Protein AF-A0AA40TMV9-F1 (afdb_monomer)

Nearest PDB structures (foldseek):
  8j6g-assembly1_A  TM=7.496E-01  e=6.751E+00  Arthrobacter globiformis

Secondary structure (DSSP, 8-state):
-HHHHHHHHHHHHHHHHHHHHHHHHHHHHHHHHHHHHS-EEEEEEEEEE---TTS---TTT-EEEEEEEEETTT-EEEEEEE-S----TT-GGGG--EEEEE-S-HHHHHHHHS-EEEETTTEEEEGGGTEEEE-S--

Structure (mmCIF, N/CA/C/O backbone):
data_AF-A0AA40TMV9-F1
#
_entry.id   AF-A0AA40TMV9-F1
#
loop_
_atom_site.group_PDB
_atom_site.id
_atom_site.type_symbol
_atom_site.label_atom_id
_atom_site.label_alt_id
_atom_site.label_comp_id
_atom_site.label_asym_id
_atom_site.label_entity_id
_atom_site.label_seq_id
_atom_site.pdbx_PDB_ins_code
_atom_site.Cartn_x
_atom_site.Cartn_y
_atom_site.Cartn_z
_atom_site.occupancy
_atom_site.B_iso_or_equiv
_atom_site.auth_seq_id
_atom_site.auth_comp_id
_atom_site.auth_asym_id
_atom_site.auth_atom_id
_atom_site.pdbx_PDB_model_num
ATOM 1 N N . MET A 1 1 ? 39.190 -21.555 -48.752 1.00 52.06 1 MET A N 1
ATOM 2 C CA . MET A 1 1 ? 38.591 -20.195 -48.837 1.00 52.06 1 MET A CA 1
ATOM 3 C C . MET A 1 1 ? 37.271 -20.051 -48.060 1.00 52.06 1 MET A C 1
ATOM 5 O O . MET A 1 1 ? 36.854 -18.930 -47.796 1.00 52.06 1 MET A O 1
ATOM 9 N N . THR A 1 2 ? 36.620 -21.155 -47.678 1.00 60.81 2 THR A N 1
ATOM 10 C CA . THR A 1 2 ? 35.316 -21.200 -46.989 1.00 60.81 2 THR A CA 1
ATOM 11 C C . THR A 1 2 ? 35.407 -21.031 -45.465 1.00 60.81 2 THR A C 1
ATOM 13 O O . THR A 1 2 ? 34.600 -20.299 -44.899 1.00 60.81 2 THR A O 1
ATOM 16 N N . GLU A 1 3 ? 36.423 -21.597 -44.802 1.00 62.44 3 GLU A N 1
ATOM 17 C CA . GLU A 1 3 ? 36.607 -21.481 -43.339 1.00 62.44 3 GLU A CA 1
ATOM 18 C C . GLU A 1 3 ? 36.831 -20.043 -42.863 1.00 62.44 3 GLU A C 1
ATOM 20 O O . GLU A 1 3 ? 36.226 -19.603 -41.887 1.00 62.44 3 GLU A O 1
ATOM 25 N N . HIS A 1 4 ? 37.648 -19.271 -43.585 1.00 64.38 4 HIS A N 1
ATOM 26 C CA . HIS A 1 4 ? 37.975 -17.911 -43.163 1.00 64.38 4 HIS A CA 1
ATOM 27 C C . HIS A 1 4 ? 36.746 -16.987 -43.204 1.00 64.38 4 HIS A C 1
ATOM 29 O O . HIS A 1 4 ? 36.505 -16.231 -42.262 1.00 64.38 4 HIS A O 1
ATOM 35 N N . ARG A 1 5 ? 35.903 -17.129 -44.239 1.00 66.69 5 ARG A N 1
ATOM 36 C CA . ARG A 1 5 ? 34.612 -16.428 -44.345 1.00 66.69 5 ARG A CA 1
ATOM 37 C C . ARG A 1 5 ? 33.629 -16.859 -43.258 1.00 66.69 5 ARG A C 1
ATOM 39 O O . ARG A 1 5 ? 32.935 -16.002 -42.724 1.00 66.69 5 ARG A O 1
ATOM 46 N N . CYS A 1 6 ? 33.603 -18.146 -42.907 1.00 69.88 6 CYS A N 1
ATOM 47 C CA . CYS A 1 6 ? 32.744 -18.660 -41.843 1.00 69.88 6 CYS A CA 1
ATOM 48 C C . CYS A 1 6 ? 33.143 -18.085 -40.473 1.00 69.88 6 CYS A C 1
ATOM 50 O O . CYS A 1 6 ? 32.284 -17.573 -39.763 1.00 69.88 6 CYS A O 1
ATOM 52 N N . SER A 1 7 ? 34.444 -18.043 -40.146 1.00 73.19 7 SER A N 1
ATOM 53 C CA . SER A 1 7 ? 34.924 -17.450 -38.882 1.00 73.19 7 SER A CA 1
ATOM 54 C C . SER A 1 7 ? 34.622 -15.949 -38.764 1.00 73.19 7 SER A C 1
ATOM 56 O O . SER A 1 7 ? 34.213 -15.482 -37.704 1.00 73.19 7 SER A O 1
ATOM 58 N N . LEU A 1 8 ? 34.738 -15.197 -39.867 1.00 76.44 8 LEU A N 1
ATOM 59 C CA . LEU A 1 8 ? 34.382 -13.776 -39.921 1.00 76.44 8 LEU A CA 1
ATOM 60 C C . LEU A 1 8 ? 32.880 -13.556 -39.718 1.00 76.44 8 LEU A C 1
ATOM 62 O O . LEU A 1 8 ? 32.476 -12.610 -39.040 1.00 76.44 8 LEU A O 1
ATOM 66 N N . PHE A 1 9 ? 32.050 -14.426 -40.294 1.00 79.44 9 PHE A N 1
ATOM 67 C CA . PHE A 1 9 ? 30.600 -14.359 -40.137 1.00 79.44 9 PHE A CA 1
ATOM 68 C C . PHE A 1 9 ? 30.177 -14.714 -38.705 1.00 79.44 9 PHE A C 1
ATOM 70 O O . PHE A 1 9 ? 29.371 -13.999 -38.112 1.00 79.44 9 PHE A O 1
ATOM 77 N N . LEU A 1 10 ? 30.789 -15.748 -38.117 1.00 82.75 10 LEU A N 1
ATOM 78 C CA . LEU A 1 10 ? 30.571 -16.139 -36.723 1.00 82.75 10 LEU A CA 1
ATOM 79 C C . LEU A 1 10 ? 30.997 -15.028 -35.754 1.00 82.75 10 LEU A C 1
ATOM 81 O O . LEU A 1 10 ? 30.268 -14.722 -34.816 1.00 82.75 10 LEU A O 1
ATOM 85 N N . GLY A 1 11 ? 32.132 -14.373 -36.023 1.00 86.06 11 GLY A N 1
ATOM 86 C CA . GLY A 1 11 ? 32.605 -13.227 -35.247 1.00 86.06 11 GLY A CA 1
ATOM 87 C C . GLY A 1 11 ? 31.616 -12.061 -35.265 1.00 86.06 11 GLY A C 1
ATOM 88 O O . GLY A 1 11 ? 31.313 -11.501 -34.216 1.00 86.06 11 GLY A O 1
ATOM 89 N N . ARG A 1 12 ? 31.033 -11.745 -36.430 1.00 86.94 12 ARG A N 1
ATOM 90 C CA . ARG A 1 12 ? 29.993 -10.706 -36.546 1.00 86.94 12 ARG A CA 1
ATOM 91 C C . ARG A 1 12 ? 28.714 -11.072 -35.799 1.00 86.94 12 ARG A C 1
ATOM 93 O O . ARG A 1 12 ? 28.160 -10.216 -35.118 1.00 86.94 12 ARG A O 1
ATOM 100 N N . ILE A 1 13 ? 28.262 -12.324 -35.895 1.00 88.75 13 ILE A N 1
ATOM 101 C CA . ILE A 1 13 ? 27.088 -12.806 -35.150 1.00 88.75 13 ILE A CA 1
ATOM 102 C C . ILE A 1 13 ? 27.343 -12.708 -33.644 1.00 88.75 13 ILE A C 1
ATOM 104 O O . ILE A 1 13 ? 26.485 -12.213 -32.916 1.00 88.75 13 ILE A O 1
ATOM 108 N N . LEU A 1 14 ? 28.531 -13.108 -33.185 1.00 91.25 14 LEU A N 1
ATOM 109 C CA . LE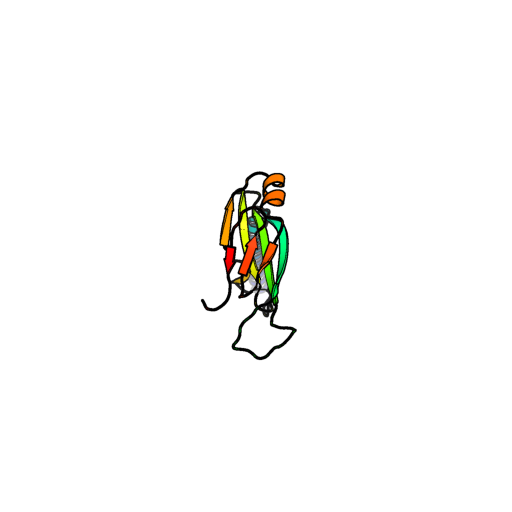U A 1 14 ? 28.914 -13.011 -31.780 1.00 91.25 14 LEU A CA 1
ATOM 110 C C . LEU A 1 14 ? 28.914 -11.551 -31.305 1.00 91.25 14 LEU A C 1
ATOM 112 O O . LEU A 1 14 ? 28.367 -11.267 -30.246 1.00 91.25 14 LEU A O 1
ATOM 116 N N . SER A 1 15 ? 29.454 -10.618 -32.098 1.00 90.56 15 SER A N 1
ATOM 117 C CA . SER A 1 15 ? 29.434 -9.183 -31.775 1.00 90.56 15 SER A CA 1
ATOM 118 C C . SER A 1 15 ? 28.018 -8.603 -31.704 1.00 90.56 15 SER A C 1
ATOM 120 O O . SER A 1 15 ? 27.732 -7.780 -30.839 1.00 90.56 15 SER A O 1
ATOM 122 N N . VAL A 1 16 ? 27.118 -9.026 -32.596 1.00 92.75 16 VAL A N 1
ATOM 123 C CA . VAL A 1 16 ? 25.709 -8.603 -32.551 1.00 92.75 16 VAL A CA 1
ATOM 124 C C . VAL A 1 16 ? 25.020 -9.179 -31.314 1.00 92.75 16 VAL A C 1
ATOM 126 O O . VAL A 1 16 ? 24.331 -8.450 -30.605 1.00 92.75 16 VAL A O 1
ATOM 129 N N . ALA A 1 17 ? 25.249 -10.456 -31.001 1.00 92.94 17 ALA A N 1
ATOM 130 C CA . ALA A 1 17 ? 24.670 -11.105 -29.829 1.00 92.94 17 ALA A CA 1
ATOM 131 C C . ALA A 1 17 ? 25.145 -10.466 -28.513 1.00 92.94 17 ALA A C 1
ATOM 133 O O . ALA A 1 17 ? 24.329 -10.225 -27.623 1.00 92.94 17 ALA A O 1
ATOM 134 N N . THR A 1 18 ? 26.434 -10.133 -28.392 1.00 93.69 18 THR A N 1
ATOM 135 C CA . THR A 1 18 ? 26.962 -9.450 -27.200 1.00 93.69 18 THR A CA 1
ATOM 136 C C . THR A 1 18 ? 26.436 -8.023 -27.078 1.00 93.69 18 THR A C 1
ATOM 138 O O . THR A 1 18 ? 26.120 -7.592 -25.970 1.00 93.69 18 THR A O 1
ATOM 141 N N . PHE A 1 19 ? 26.261 -7.309 -28.193 1.00 95.56 19 PHE A N 1
ATOM 142 C CA . PHE A 1 19 ? 25.634 -5.988 -28.191 1.00 95.56 19 PHE A CA 1
ATOM 143 C C . PHE A 1 19 ? 24.163 -6.049 -27.750 1.00 95.56 19 PHE A C 1
ATOM 145 O O . PHE A 1 19 ? 23.743 -5.272 -26.892 1.00 95.56 19 PHE A O 1
ATOM 152 N N . CYS A 1 20 ? 23.389 -7.015 -28.254 1.00 94.19 20 CYS A N 1
ATOM 153 C CA . CYS A 1 20 ? 22.014 -7.243 -27.804 1.00 94.19 20 CYS A CA 1
ATOM 154 C C . CYS A 1 20 ? 21.948 -7.611 -26.313 1.00 94.19 20 CYS A C 1
ATOM 156 O O . CYS A 1 20 ? 21.099 -7.083 -25.597 1.00 94.19 20 CYS A O 1
ATOM 158 N N . ALA A 1 21 ? 22.859 -8.459 -25.825 1.00 94.38 21 ALA A N 1
ATOM 159 C CA . ALA A 1 21 ? 22.940 -8.801 -24.405 1.00 94.38 21 ALA A CA 1
ATOM 160 C C . ALA A 1 21 ? 23.279 -7.578 -23.536 1.00 94.38 21 ALA A C 1
ATOM 162 O O . ALA A 1 21 ? 22.689 -7.396 -22.473 1.00 94.38 21 ALA A O 1
ATOM 163 N N . PHE A 1 22 ? 24.172 -6.700 -23.999 1.00 95.50 22 PHE A N 1
ATOM 164 C CA . PHE A 1 22 ? 24.500 -5.451 -23.311 1.00 95.50 22 PHE A CA 1
ATOM 165 C C . PHE A 1 22 ? 23.298 -4.497 -23.232 1.00 95.50 22 PHE A C 1
ATOM 167 O O . PHE A 1 22 ? 22.999 -3.974 -22.159 1.00 95.50 22 PHE A O 1
ATOM 174 N N . LEU A 1 23 ? 22.558 -4.322 -24.332 1.00 95.06 23 LEU A N 1
ATOM 175 C CA . LEU A 1 23 ? 21.321 -3.532 -24.331 1.00 95.06 23 LEU A CA 1
ATOM 176 C C . LEU A 1 23 ? 20.259 -4.129 -23.401 1.00 95.06 23 LEU A C 1
ATOM 178 O O . LEU A 1 23 ? 19.585 -3.388 -22.688 1.00 95.06 23 LEU A O 1
ATOM 182 N N . TYR A 1 24 ? 20.141 -5.458 -23.361 1.00 93.25 24 TYR A N 1
ATOM 183 C CA . TYR A 1 24 ? 19.239 -6.142 -22.437 1.00 93.25 24 TYR A CA 1
ATOM 184 C C . TYR A 1 24 ? 19.639 -5.915 -20.972 1.00 93.25 24 TYR A C 1
ATOM 186 O O . TYR A 1 24 ? 18.783 -5.624 -20.142 1.00 93.25 24 TYR A O 1
ATOM 194 N N . MET A 1 25 ? 20.935 -5.958 -20.653 1.00 92.44 25 MET A N 1
ATOM 195 C CA . MET A 1 25 ? 21.428 -5.632 -19.310 1.00 92.44 25 MET A CA 1
ATOM 196 C C . MET A 1 25 ? 21.108 -4.184 -18.919 1.00 92.44 25 MET A C 1
ATOM 198 O O . MET A 1 25 ? 20.651 -3.950 -17.803 1.00 92.44 25 MET A O 1
ATOM 202 N N . ILE A 1 26 ? 21.277 -3.218 -19.830 1.00 91.88 26 ILE A N 1
ATOM 203 C CA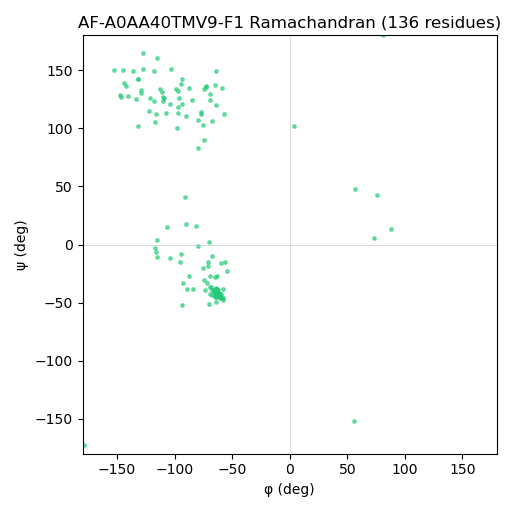 . ILE A 1 26 ? 20.877 -1.821 -19.586 1.00 91.88 26 ILE A CA 1
ATOM 204 C C . ILE A 1 26 ? 19.371 -1.726 -19.338 1.00 91.88 26 ILE A C 1
ATOM 206 O O . ILE A 1 26 ? 18.953 -1.062 -18.391 1.00 91.88 26 ILE A O 1
ATOM 210 N N . TYR A 1 27 ? 18.559 -2.404 -20.150 1.00 89.94 27 TYR A N 1
ATOM 211 C CA . TYR A 1 27 ? 17.111 -2.441 -19.964 1.00 89.94 27 TYR A CA 1
ATOM 212 C C . TYR A 1 27 ? 16.731 -2.989 -18.583 1.00 89.94 27 TYR A C 1
ATOM 214 O O . TYR A 1 27 ? 15.933 -2.365 -17.887 1.00 89.94 27 TYR A O 1
ATOM 222 N N . VAL A 1 28 ? 17.340 -4.099 -18.151 1.00 87.50 28 VAL A N 1
ATOM 223 C CA . VAL A 1 28 ? 17.111 -4.673 -16.816 1.00 87.50 28 VAL A CA 1
ATOM 224 C C . VAL A 1 28 ? 17.511 -3.683 -15.721 1.00 87.50 28 VAL A C 1
ATOM 226 O O . VAL A 1 28 ? 16.735 -3.469 -14.795 1.00 87.50 28 VAL A O 1
ATOM 229 N N . VAL A 1 29 ? 18.669 -3.024 -15.834 1.00 86.00 29 VAL A N 1
ATOM 230 C CA . VAL A 1 29 ? 19.105 -2.013 -14.855 1.00 86.00 29 VAL A CA 1
ATOM 231 C C . VAL A 1 29 ? 18.116 -0.851 -14.782 1.00 86.00 29 VAL A C 1
ATOM 233 O O . VAL A 1 29 ? 17.729 -0.463 -13.685 1.00 86.00 29 VAL A O 1
ATOM 236 N N . LEU A 1 30 ? 17.663 -0.323 -15.922 1.00 82.25 30 LEU A N 1
ATOM 237 C CA . LEU A 1 30 ? 16.686 0.769 -15.974 1.00 82.25 30 LEU A CA 1
ATOM 238 C C . LEU A 1 30 ? 15.323 0.358 -15.401 1.00 82.25 30 LEU A C 1
ATOM 240 O O . LEU A 1 30 ? 14.738 1.104 -14.615 1.00 82.25 30 LEU A O 1
ATOM 244 N N . ALA A 1 31 ? 14.843 -0.837 -15.746 1.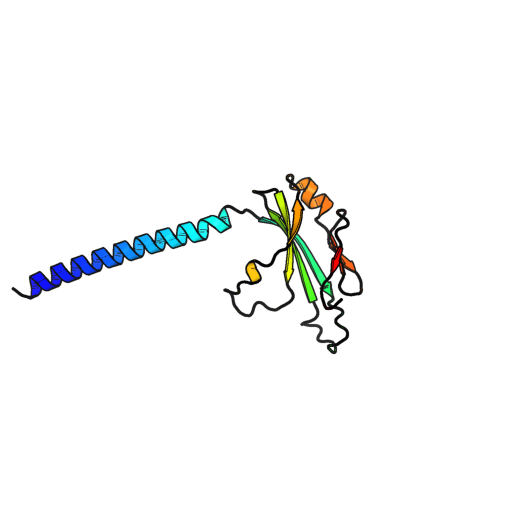00 77.69 31 ALA A N 1
ATOM 245 C CA . ALA A 1 31 ? 13.594 -1.384 -15.227 1.00 77.69 31 ALA A CA 1
ATOM 246 C C . ALA A 1 31 ? 13.661 -1.622 -13.710 1.00 77.69 31 ALA A C 1
ATOM 248 O O . ALA A 1 31 ? 12.694 -1.355 -13.000 1.00 77.69 31 ALA A O 1
ATOM 249 N N . CYS A 1 32 ? 14.809 -2.067 -13.192 1.00 73.88 32 CYS A N 1
ATOM 250 C CA . CYS A 1 32 ? 15.043 -2.216 -11.757 1.00 73.88 32 CYS A CA 1
ATOM 251 C C . CYS A 1 32 ? 15.292 -0.881 -11.038 1.00 73.88 32 CYS A C 1
ATOM 253 O O . CYS A 1 32 ? 15.103 -0.812 -9.826 1.00 73.88 32 CYS A O 1
ATOM 255 N N . TRP A 1 33 ? 15.687 0.182 -11.745 1.00 68.12 33 TRP A N 1
ATOM 256 C CA . TRP A 1 33 ? 15.962 1.490 -11.143 1.00 68.12 33 TRP A CA 1
ATOM 257 C C . TRP A 1 33 ? 14.687 2.227 -10.725 1.00 68.12 33 TRP A C 1
ATOM 259 O O . TRP A 1 33 ? 14.668 2.867 -9.673 1.00 68.12 33 TRP A O 1
ATOM 269 N N . ALA A 1 34 ? 13.617 2.147 -11.523 1.00 61.19 34 ALA A N 1
ATOM 270 C CA . ALA A 1 34 ? 12.365 2.850 -11.228 1.00 61.19 34 ALA A CA 1
ATOM 271 C C . ALA A 1 34 ? 11.767 2.460 -9.852 1.00 61.19 34 ALA A C 1
ATOM 273 O O . ALA A 1 34 ? 11.537 3.367 -9.051 1.00 61.19 34 ALA A O 1
ATOM 274 N N . PRO A 1 35 ? 11.658 1.165 -9.488 1.00 56.81 35 PRO A N 1
ATOM 275 C CA . PRO A 1 35 ? 11.211 0.746 -8.156 1.00 56.81 35 PRO A CA 1
ATOM 276 C C . PRO A 1 35 ? 12.151 1.142 -7.009 1.00 56.81 35 PRO A C 1
ATOM 278 O O . PRO A 1 35 ? 11.703 1.287 -5.880 1.00 56.81 35 PRO A O 1
ATOM 281 N N . ILE A 1 36 ? 13.460 1.291 -7.260 1.00 56.72 36 ILE A N 1
ATOM 282 C CA . ILE A 1 36 ? 14.435 1.689 -6.224 1.00 56.72 36 ILE A CA 1
ATOM 283 C C . ILE A 1 36 ? 14.304 3.182 -5.894 1.00 56.72 36 ILE A C 1
ATOM 285 O O . ILE A 1 36 ? 14.577 3.597 -4.766 1.00 56.72 36 ILE A O 1
ATOM 289 N N . ARG A 1 37 ? 13.898 4.006 -6.870 1.00 51.69 37 ARG A N 1
ATOM 290 C CA . ARG A 1 37 ? 13.741 5.454 -6.680 1.00 51.69 37 ARG A CA 1
ATOM 291 C C . ARG A 1 37 ? 12.529 5.794 -5.808 1.00 51.69 37 ARG A C 1
ATOM 293 O O . ARG A 1 37 ? 12.586 6.753 -5.039 1.00 51.69 37 ARG A O 1
ATOM 300 N N . GLU A 1 38 ? 11.474 4.992 -5.896 1.00 62.31 38 GLU A N 1
ATOM 301 C CA . GLU A 1 38 ? 10.299 5.061 -5.028 1.00 62.31 38 GLU A CA 1
ATOM 302 C C . GLU A 1 38 ? 10.623 4.373 -3.697 1.00 62.31 38 GLU A C 1
ATOM 304 O O . GLU A 1 38 ? 10.376 3.189 -3.475 1.00 62.31 38 GLU A O 1
ATOM 309 N N . SER A 1 39 ? 11.261 5.115 -2.791 1.00 68.44 39 SER A N 1
ATOM 310 C CA . SER A 1 39 ? 11.540 4.580 -1.460 1.00 68.44 39 SER A CA 1
ATOM 311 C C . SER A 1 39 ? 10.260 4.579 -0.622 1.00 68.44 39 SER A C 1
ATOM 313 O O . SER A 1 39 ? 9.818 5.609 -0.118 1.00 68.44 39 SER A O 1
ATOM 315 N N . TYR A 1 40 ? 9.664 3.399 -0.472 1.00 81.38 40 TYR A N 1
ATOM 316 C CA . TYR A 1 40 ? 8.552 3.169 0.443 1.00 81.38 40 TYR A CA 1
ATOM 317 C C . TYR A 1 40 ? 9.075 2.810 1.831 1.00 81.38 40 TYR A C 1
ATOM 319 O O . TYR A 1 40 ? 9.970 1.976 1.984 1.00 81.38 40 TYR A O 1
ATOM 327 N N . GLN A 1 41 ? 8.501 3.420 2.860 1.00 86.75 41 GLN A N 1
ATOM 328 C CA . GLN A 1 41 ? 8.747 3.065 4.247 1.00 86.75 41 GLN A CA 1
ATOM 329 C C . GLN A 1 41 ? 7.504 2.422 4.840 1.00 86.75 41 GLN A C 1
ATOM 331 O O . GLN A 1 41 ? 6.432 3.014 4.836 1.00 86.75 41 GLN A O 1
ATOM 336 N N . LEU A 1 42 ? 7.656 1.211 5.363 1.00 89.12 42 LEU A N 1
ATOM 337 C CA . LE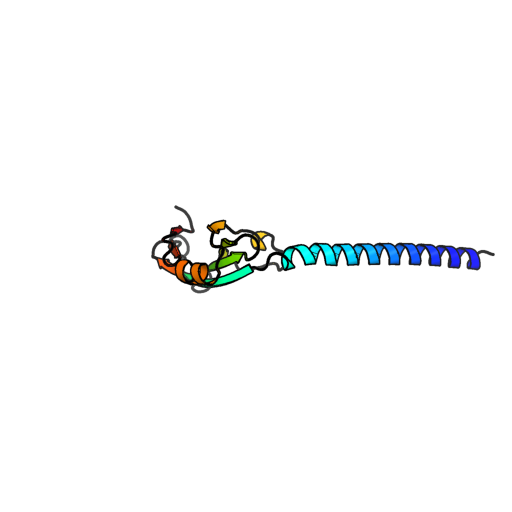U A 1 42 ? 6.590 0.537 6.089 1.00 89.12 42 LEU A CA 1
ATOM 338 C C . LEU A 1 42 ? 6.345 1.256 7.421 1.00 89.12 42 LEU A C 1
ATOM 340 O O . LEU A 1 42 ? 7.285 1.436 8.197 1.00 89.12 42 LEU A O 1
ATOM 344 N N . LEU A 1 43 ? 5.102 1.672 7.662 1.00 91.12 43 LEU A N 1
ATOM 345 C CA . LEU A 1 43 ? 4.689 2.322 8.906 1.00 91.12 43 LEU A CA 1
ATOM 346 C C . LEU A 1 43 ? 4.135 1.298 9.896 1.00 91.12 43 LEU A C 1
ATOM 348 O O . LEU A 1 43 ? 4.591 1.232 11.032 1.00 91.12 43 LEU A O 1
ATOM 352 N N . VAL A 1 44 ? 3.170 0.487 9.458 1.00 91.75 44 VAL A N 1
ATOM 353 C CA . VAL A 1 44 ? 2.495 -0.496 10.311 1.00 91.75 44 VAL A CA 1
ATOM 354 C C . VAL A 1 44 ? 1.974 -1.668 9.489 1.00 91.75 44 VAL A C 1
ATOM 356 O O . VAL A 1 44 ? 1.637 -1.530 8.309 1.00 91.75 44 VAL A O 1
ATOM 359 N N . VAL A 1 45 ? 1.931 -2.830 10.137 1.00 90.31 45 VAL A N 1
ATOM 360 C CA . VAL A 1 45 ? 1.330 -4.057 9.620 1.00 90.31 45 VAL A CA 1
ATOM 361 C C . VAL A 1 45 ? 0.392 -4.597 10.673 1.00 90.31 45 VAL A C 1
ATOM 363 O O . VAL A 1 45 ? 0.788 -4.723 11.831 1.00 90.31 45 VAL A O 1
ATOM 366 N N . GLN A 1 46 ? -0.814 -4.960 10.262 1.00 89.25 46 GLN A N 1
ATOM 367 C CA . GLN A 1 46 ? -1.760 -5.624 11.140 1.00 89.25 46 GLN A CA 1
ATOM 368 C C . GLN A 1 46 ? -2.533 -6.685 10.374 1.00 89.25 46 GLN A C 1
ATOM 370 O O . GLN A 1 46 ? -2.997 -6.451 9.262 1.00 89.25 46 GLN A O 1
ATOM 375 N N . TRP A 1 47 ? -2.688 -7.849 10.995 1.00 85.50 47 TRP A N 1
ATOM 376 C CA . TRP A 1 47 ? -3.553 -8.905 10.491 1.00 85.50 47 TRP A CA 1
ATOM 377 C C . TRP A 1 47 ? -4.889 -8.816 11.213 1.00 85.50 47 TRP A C 1
ATOM 379 O O . TRP A 1 47 ? -4.950 -8.918 12.441 1.00 85.50 47 TRP A O 1
ATOM 389 N N . CYS A 1 48 ? -5.947 -8.586 10.446 1.00 80.88 48 CYS A N 1
ATOM 390 C CA . CYS A 1 48 ? -7.313 -8.570 10.935 1.00 80.88 48 CYS A CA 1
ATOM 391 C C . CYS A 1 48 ? -8.018 -9.867 10.555 1.00 80.88 48 CYS A C 1
ATOM 393 O O . CYS A 1 48 ? -7.694 -10.515 9.559 1.00 80.88 48 CYS A O 1
ATOM 395 N N . ARG A 1 49 ? -8.982 -10.262 11.378 1.00 75.88 49 ARG A N 1
ATOM 396 C CA . ARG A 1 49 ? -9.808 -11.429 11.106 1.00 75.88 49 ARG A CA 1
ATOM 397 C C . ARG A 1 49 ? -10.789 -11.114 9.974 1.00 75.88 49 ARG A C 1
ATOM 399 O O . ARG A 1 49 ? -11.390 -10.046 9.970 1.00 75.88 49 ARG A O 1
ATOM 406 N N . ASN A 1 50 ? -10.947 -12.045 9.043 1.00 70.44 50 ASN A N 1
ATOM 407 C CA . ASN A 1 50 ? -11.975 -12.008 8.015 1.00 70.44 50 ASN A CA 1
ATOM 408 C C . ASN A 1 50 ? -13.235 -12.726 8.529 1.00 70.44 50 ASN A C 1
ATOM 410 O O . ASN A 1 50 ? -13.235 -13.944 8.715 1.00 70.44 50 ASN A O 1
ATOM 414 N N . ASP A 1 51 ? -14.292 -11.962 8.777 1.00 66.69 51 ASP A N 1
ATOM 415 C CA . ASP A 1 51 ? -15.606 -12.390 9.260 1.00 66.69 51 ASP A CA 1
ATOM 416 C C . ASP A 1 51 ? -16.565 -12.706 8.090 1.00 66.69 51 ASP A C 1
ATOM 418 O O . ASP A 1 51 ? -17.747 -12.358 8.124 1.00 66.69 51 ASP A O 1
ATOM 422 N N . ASP A 1 52 ? -16.081 -13.366 7.032 1.00 60.62 52 ASP A N 1
ATOM 423 C CA . ASP A 1 52 ? -16.950 -13.839 5.949 1.00 60.62 52 ASP A CA 1
ATOM 424 C C . ASP A 1 52 ? -17.871 -14.961 6.464 1.00 60.62 52 ASP A C 1
ATOM 426 O O . ASP A 1 52 ? -17.462 -16.098 6.698 1.00 60.62 52 ASP A O 1
ATOM 430 N N . THR A 1 53 ? -19.150 -14.634 6.647 1.00 54.75 53 THR A N 1
ATOM 431 C CA . THR A 1 53 ? -20.173 -15.520 7.239 1.00 54.75 53 THR A CA 1
ATOM 432 C C . THR A 1 53 ? -20.533 -16.741 6.381 1.00 54.75 53 THR A C 1
ATOM 434 O O . THR A 1 53 ? -21.227 -17.638 6.859 1.00 54.75 53 THR A O 1
ATOM 437 N N . SER A 1 54 ? -20.070 -16.800 5.127 1.00 49.16 54 SER A N 1
ATOM 438 C CA . SER A 1 54 ? -20.455 -17.825 4.145 1.00 49.16 54 SER A CA 1
ATOM 439 C C . SER A 1 54 ? -19.507 -19.028 4.059 1.00 49.16 54 SER A C 1
ATOM 441 O O . SER A 1 54 ? -19.839 -20.013 3.398 1.00 49.16 54 SER A O 1
ATOM 443 N N . ILE A 1 55 ? -18.354 -18.990 4.735 1.00 47.62 55 ILE A N 1
ATOM 444 C CA . ILE A 1 55 ? -17.344 -20.051 4.667 1.00 47.62 55 ILE A CA 1
ATOM 445 C C . ILE A 1 55 ? -17.101 -20.574 6.082 1.00 47.62 55 ILE A C 1
ATOM 447 O O . ILE A 1 55 ? -16.631 -19.857 6.962 1.00 47.62 55 ILE A O 1
ATOM 451 N N . HIS A 1 56 ? -17.451 -21.838 6.321 1.00 42.69 56 HIS A N 1
ATOM 452 C CA . HIS A 1 56 ? -17.163 -22.505 7.585 1.00 42.69 56 HIS A CA 1
ATOM 453 C C . HIS A 1 56 ? -15.650 -22.469 7.865 1.00 42.69 56 HIS A C 1
ATOM 455 O O . HIS A 1 56 ? -14.872 -23.086 7.146 1.00 42.69 56 HIS A O 1
ATOM 461 N N . TYR A 1 57 ? -15.277 -21.707 8.898 1.00 41.47 57 TYR A N 1
ATOM 462 C CA . TYR A 1 57 ? -14.006 -21.674 9.629 1.00 41.47 57 TYR A CA 1
ATOM 463 C C . TYR A 1 57 ? -12.888 -22.590 9.101 1.00 41.47 57 TYR A C 1
ATOM 465 O O . TYR A 1 57 ? -12.8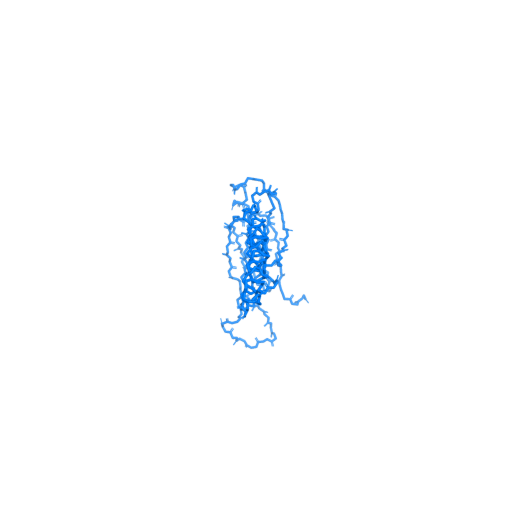21 -23.771 9.440 1.00 41.47 57 TYR A O 1
ATOM 473 N N . ALA A 1 58 ? -11.938 -21.996 8.381 1.00 43.53 58 ALA A N 1
ATOM 474 C CA . ALA A 1 58 ? -10.586 -22.524 8.261 1.00 43.53 58 ALA A CA 1
ATOM 475 C C . ALA A 1 58 ? -9.626 -21.493 8.878 1.00 43.53 58 ALA A C 1
ATOM 477 O O . ALA A 1 58 ? -9.383 -20.436 8.298 1.00 43.53 58 ALA A O 1
ATOM 478 N N . GLU A 1 59 ? -9.109 -21.786 10.078 1.00 47.09 59 GLU A N 1
ATOM 479 C CA . GLU A 1 59 ? -8.258 -20.890 10.891 1.00 47.09 59 GLU A CA 1
ATOM 480 C C . GLU A 1 59 ? -6.987 -20.394 10.170 1.00 47.09 59 GLU A C 1
ATOM 482 O O . GLU A 1 59 ? -6.358 -19.431 10.607 1.00 47.09 59 GLU A O 1
ATOM 487 N N . ASN A 1 60 ? -6.611 -21.031 9.056 1.00 48.38 60 ASN A N 1
ATOM 488 C CA . ASN A 1 60 ? -5.429 -20.718 8.256 1.00 48.38 60 ASN A CA 1
ATOM 489 C C . ASN A 1 60 ? -5.688 -19.782 7.056 1.00 48.38 60 ASN A C 1
ATOM 491 O O . ASN A 1 60 ? -4.722 -19.257 6.510 1.00 48.38 60 ASN A O 1
ATOM 495 N N . ILE A 1 61 ? -6.944 -19.570 6.637 1.00 52.94 61 ILE A N 1
ATOM 496 C CA . ILE A 1 61 ? -7.303 -18.792 5.425 1.00 52.94 61 ILE A CA 1
ATOM 497 C C . ILE A 1 61 ? -8.102 -17.521 5.785 1.00 52.94 61 ILE A C 1
ATOM 499 O O . ILE A 1 61 ? -8.345 -16.661 4.946 1.00 52.94 61 ILE A O 1
ATOM 503 N N . SER A 1 62 ? -8.481 -17.347 7.054 1.00 60.84 62 SER A N 1
ATOM 504 C CA . SER A 1 62 ? -9.372 -16.274 7.513 1.00 60.84 62 SER A CA 1
ATOM 505 C C . SER A 1 62 ? -8.668 -14.979 7.941 1.00 60.84 62 SER A C 1
ATOM 507 O O . SER A 1 62 ? -9.261 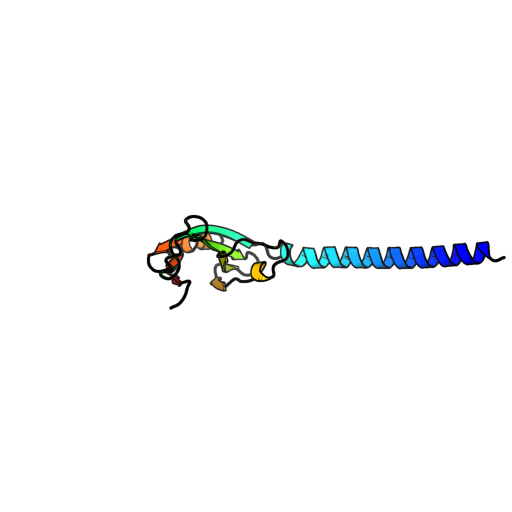-14.201 8.685 1.00 60.84 62 SER A O 1
ATOM 509 N N . TRP A 1 63 ? -7.407 -14.749 7.571 1.00 66.12 63 TRP A N 1
ATOM 510 C CA . TRP A 1 63 ? -6.652 -13.570 8.015 1.00 66.12 63 TRP A CA 1
ATOM 511 C C . TRP A 1 63 ? -6.367 -12.622 6.860 1.00 66.12 63 TRP A C 1
ATOM 513 O O . TRP A 1 63 ? -5.928 -13.029 5.789 1.00 66.12 63 TRP A O 1
ATOM 523 N N . HIS A 1 64 ? -6.603 -11.343 7.114 1.00 75.88 64 HIS A N 1
ATOM 524 C CA . HIS A 1 64 ? -6.490 -10.264 6.156 1.00 75.88 64 HIS A CA 1
ATOM 525 C C . HIS A 1 64 ? -5.378 -9.313 6.598 1.00 75.88 64 HIS A C 1
ATOM 527 O O . HIS A 1 64 ? -5.475 -8.669 7.645 1.00 75.88 64 HIS A O 1
ATOM 533 N N . GLY A 1 65 ? -4.291 -9.266 5.834 1.00 81.88 65 GLY A N 1
ATOM 534 C CA . GLY A 1 65 ? -3.128 -8.441 6.136 1.00 81.88 65 GLY A CA 1
ATOM 535 C C . GLY A 1 65 ? -3.307 -7.023 5.612 1.00 81.88 65 GLY A C 1
ATOM 536 O O . GLY A 1 65 ? -3.503 -6.825 4.417 1.00 81.88 65 GLY A O 1
ATOM 537 N N . LEU A 1 66 ? -3.191 -6.032 6.488 1.00 87.31 66 LEU A N 1
ATOM 538 C CA . LEU A 1 66 ? -3.184 -4.617 6.138 1.00 87.31 66 LEU A CA 1
ATOM 539 C C . LEU A 1 66 ? -1.782 -4.056 6.339 1.00 87.31 66 LEU A C 1
ATOM 541 O O . LEU A 1 66 ? -1.202 -4.165 7.421 1.00 87.31 66 LEU A O 1
ATOM 545 N N . TYR A 1 67 ? -1.248 -3.444 5.290 1.00 89.56 67 TYR A N 1
ATOM 546 C CA . TYR A 1 67 ? 0.068 -2.824 5.270 1.00 89.56 67 TYR A CA 1
ATOM 547 C C . TYR A 1 67 ? -0.083 -1.354 4.921 1.00 89.56 67 TYR A C 1
ATOM 549 O O . TYR A 1 67 ? -0.648 -1.018 3.881 1.00 89.56 67 TYR A O 1
ATOM 557 N N . VAL A 1 68 ? 0.461 -0.481 5.762 1.00 90.38 68 VAL A N 1
ATOM 558 C CA . VAL A 1 68 ? 0.493 0.956 5.490 1.00 90.38 68 VAL A CA 1
ATOM 559 C C . VAL A 1 68 ? 1.927 1.378 5.214 1.00 90.38 68 VAL A C 1
ATOM 561 O O . VAL A 1 68 ? 2.833 1.125 6.014 1.00 90.38 68 VAL A O 1
ATOM 564 N N . TYR A 1 69 ? 2.127 2.038 4.081 1.00 91.00 69 TYR A N 1
ATOM 565 C CA . TYR A 1 69 ? 3.409 2.557 3.632 1.00 91.00 69 TYR A CA 1
ATOM 566 C C . TYR A 1 69 ? 3.366 4.076 3.504 1.00 91.00 69 TYR A C 1
ATOM 568 O O . TYR A 1 69 ? 2.341 4.652 3.150 1.00 91.00 69 TYR A O 1
ATOM 576 N N . LEU A 1 70 ? 4.512 4.707 3.725 1.00 90.38 70 LEU A N 1
ATOM 577 C CA . LEU A 1 70 ? 4.797 6.076 3.327 1.00 90.38 70 LEU A CA 1
ATOM 578 C C . LEU A 1 70 ? 5.709 6.056 2.102 1.00 90.38 70 LEU A C 1
ATOM 580 O O . LEU A 1 70 ? 6.831 5.551 2.163 1.00 90.38 70 LEU A O 1
ATOM 584 N N . GLU A 1 71 ? 5.258 6.641 1.006 1.00 89.12 71 GLU A N 1
ATOM 585 C CA . GLU A 1 71 ? 6.098 6.934 -0.146 1.00 89.12 71 GLU A CA 1
ATOM 586 C C . GLU A 1 71 ? 6.953 8.175 0.148 1.00 89.12 71 GLU A C 1
ATOM 588 O O . GLU A 1 71 ? 6.420 9.277 0.243 1.00 89.12 71 GLU A O 1
ATOM 593 N N . LYS A 1 72 ? 8.279 8.040 0.270 1.00 83.31 72 LYS A N 1
ATOM 594 C CA . LYS A 1 72 ? 9.153 9.179 0.617 1.00 83.31 72 LYS A CA 1
ATOM 595 C C . LYS A 1 72 ? 9.278 10.228 -0.490 1.00 83.31 72 LYS A C 1
ATOM 597 O O . LYS A 1 72 ? 9.583 11.375 -0.190 1.00 83.31 72 LYS A O 1
ATOM 602 N N . SER A 1 73 ? 9.104 9.842 -1.756 1.00 82.31 73 SER A N 1
ATOM 603 C CA . SER A 1 73 ? 9.206 10.750 -2.909 1.00 82.31 73 SER A CA 1
ATOM 604 C C . SER A 1 73 ? 8.045 11.730 -2.964 1.00 82.31 73 SER A C 1
ATOM 606 O O . SER A 1 73 ? 8.260 12.932 -3.099 1.00 82.31 73 SER A O 1
ATOM 608 N N . ALA A 1 74 ? 6.823 11.209 -2.876 1.00 84.12 74 ALA A N 1
ATOM 609 C 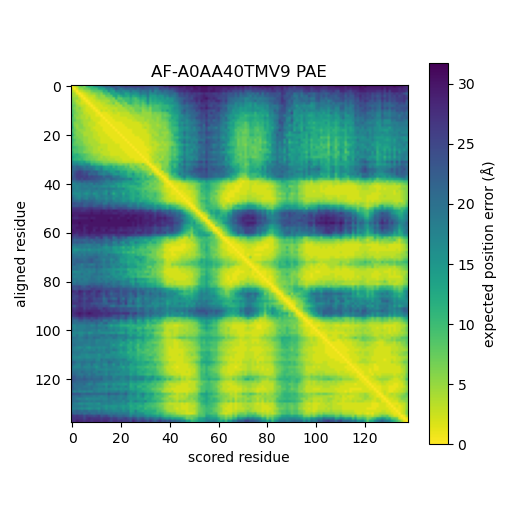CA . ALA A 1 74 ? 5.623 12.021 -2.966 1.00 84.12 74 ALA A CA 1
ATOM 610 C C . ALA A 1 74 ? 5.121 12.470 -1.591 1.00 84.12 74 ALA A C 1
ATOM 612 O O . ALA A 1 74 ? 4.596 13.566 -1.486 1.00 84.12 74 ALA A O 1
ATOM 613 N N . GLY A 1 75 ? 5.296 11.669 -0.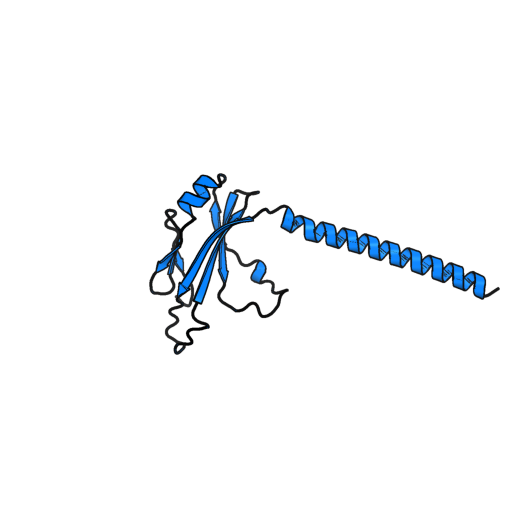540 1.00 87.38 75 GLY A N 1
ATOM 614 C CA . GLY A 1 75 ? 4.583 11.816 0.730 1.00 87.38 75 GLY A CA 1
ATOM 615 C C . GLY A 1 75 ? 3.251 11.064 0.751 1.00 87.38 75 GLY A C 1
ATOM 616 O O . GLY A 1 75 ? 2.418 11.302 1.612 1.00 87.38 75 GLY A O 1
ATOM 617 N N . ASN A 1 76 ? 2.988 10.168 -0.201 1.00 90.75 76 ASN A N 1
ATOM 618 C CA . ASN A 1 76 ? 1.720 9.441 -0.236 1.00 90.75 76 ASN A CA 1
ATOM 619 C C . ASN A 1 76 ? 1.662 8.384 0.868 1.00 90.75 76 ASN A C 1
ATOM 621 O O . ASN A 1 76 ? 2.607 7.614 1.054 1.00 90.75 76 ASN A O 1
ATOM 625 N N . ILE A 1 77 ? 0.526 8.311 1.558 1.00 91.38 77 ILE A N 1
ATOM 626 C CA . ILE A 1 77 ? 0.208 7.212 2.466 1.00 91.38 77 ILE A CA 1
ATOM 627 C C . ILE A 1 77 ? -0.582 6.175 1.691 1.00 91.38 77 ILE A C 1
ATOM 629 O O . ILE A 1 77 ? -1.654 6.452 1.148 1.00 91.38 77 ILE A O 1
ATOM 633 N N . ILE A 1 78 ? -0.034 4.974 1.649 1.00 90.31 78 ILE A N 1
ATOM 634 C CA . ILE A 1 78 ? -0.503 3.895 0.804 1.00 90.31 78 ILE A CA 1
ATOM 635 C C . ILE A 1 78 ? -0.950 2.746 1.690 1.00 90.31 78 ILE A C 1
ATOM 637 O O . ILE A 1 78 ? -0.161 2.223 2.472 1.00 90.31 78 ILE A O 1
ATOM 641 N N . LEU A 1 79 ? -2.201 2.330 1.534 1.00 88.56 79 LEU A N 1
ATOM 642 C CA . LEU A 1 79 ? -2.738 1.129 2.150 1.00 88.56 79 LEU A CA 1
ATOM 643 C C . LEU A 1 79 ? -2.738 -0.013 1.149 1.00 88.56 79 LEU A C 1
ATOM 645 O O . LEU A 1 79 ? -3.192 0.129 0.010 1.00 88.56 79 LEU A O 1
ATOM 649 N N . ARG A 1 80 ? -2.272 -1.165 1.609 1.00 85.75 80 ARG A N 1
ATOM 650 C CA . ARG A 1 80 ? -2.262 -2.397 0.846 1.00 85.75 80 ARG A CA 1
ATOM 651 C C . ARG A 1 80 ? -2.885 -3.524 1.647 1.00 85.75 80 ARG A C 1
ATOM 653 O O . ARG A 1 80 ? -2.503 -3.781 2.785 1.00 85.75 80 ARG A O 1
ATOM 660 N N . GLU A 1 81 ? -3.798 -4.211 0.990 1.00 81.88 81 GLU A N 1
ATOM 661 C CA . GLU A 1 81 ? -4.448 -5.419 1.466 1.00 81.88 81 GLU A CA 1
ATOM 662 C C . GLU A 1 81 ? -3.707 -6.662 0.953 1.00 81.88 81 GLU A C 1
ATOM 664 O O . GLU A 1 81 ? -3.231 -6.708 -0.187 1.00 81.88 81 GLU A O 1
ATOM 669 N N . VAL A 1 82 ? -3.625 -7.684 1.801 1.00 78.62 82 VAL A N 1
ATOM 670 C CA . VAL A 1 82 ? -3.112 -9.016 1.485 1.00 78.62 82 VAL A CA 1
ATOM 671 C C . VAL A 1 82 ? -4.120 -10.036 2.002 1.00 78.62 82 VAL A C 1
ATOM 673 O O . VAL A 1 82 ? -4.181 -10.314 3.197 1.00 78.62 82 VAL A O 1
ATOM 676 N N . ASN A 1 83 ? -4.919 -10.582 1.090 1.00 68.62 83 ASN A N 1
ATOM 677 C CA . ASN A 1 83 ? -6.023 -11.497 1.395 1.00 68.62 83 ASN A CA 1
ATOM 678 C C . ASN A 1 83 ? -5.824 -12.919 0.841 1.00 68.62 83 ASN A C 1
ATOM 680 O O . ASN A 1 83 ? -6.573 -13.826 1.186 1.00 68.62 83 ASN A O 1
ATOM 684 N N . THR A 1 84 ? -4.831 -13.125 -0.024 1.00 60.38 84 THR A N 1
ATOM 685 C CA . THR A 1 84 ? -4.600 -14.388 -0.728 1.00 60.38 84 THR A CA 1
ATOM 686 C C . THR A 1 84 ? -3.132 -14.794 -0.620 1.00 60.38 84 THR A C 1
ATOM 688 O O . THR A 1 84 ? -2.249 -13.927 -0.650 1.00 60.38 84 THR A O 1
ATOM 691 N N . PRO A 1 85 ? -2.839 -16.101 -0.467 1.00 53.44 85 PRO A N 1
ATOM 692 C CA . PRO A 1 85 ? -1.474 -16.593 -0.553 1.00 53.44 85 PRO A CA 1
ATOM 693 C C . PRO A 1 85 ? -0.900 -16.251 -1.931 1.00 53.44 85 PRO A C 1
ATOM 695 O O . PRO A 1 85 ? -1.556 -16.390 -2.962 1.00 53.44 85 PRO A O 1
ATOM 698 N N . ILE A 1 86 ? 0.333 -15.746 -1.939 1.00 55.94 86 ILE A N 1
ATOM 699 C CA . ILE A 1 86 ? 1.026 -15.362 -3.168 1.00 55.94 86 ILE A CA 1
ATOM 700 C C . ILE A 1 86 ? 1.461 -16.649 -3.873 1.00 55.94 86 ILE A C 1
ATOM 702 O O . ILE A 1 86 ? 2.557 -17.154 -3.639 1.00 55.94 86 ILE A O 1
ATOM 706 N N . ASP A 1 87 ? 0.596 -17.179 -4.734 1.00 47.00 87 ASP A N 1
ATOM 707 C CA . ASP A 1 87 ? 0.852 -18.427 -5.466 1.00 47.00 87 ASP A CA 1
ATOM 708 C C . ASP A 1 87 ? 1.926 -18.274 -6.555 1.00 47.00 87 ASP A C 1
ATOM 710 O O . ASP A 1 87 ? 2.508 -19.256 -7.014 1.00 47.00 87 ASP A O 1
ATOM 714 N N . ASN A 1 88 ? 2.220 -17.044 -6.989 1.00 50.72 88 ASN A N 1
ATOM 715 C CA . ASN A 1 88 ? 3.234 -16.786 -8.005 1.00 50.72 88 ASN A CA 1
ATOM 716 C C . ASN A 1 88 ? 4.040 -15.526 -7.674 1.00 50.72 88 ASN A C 1
ATOM 718 O O . ASN A 1 88 ? 3.496 -14.437 -7.494 1.00 50.72 88 ASN A O 1
ATOM 722 N N . SER A 1 89 ? 5.366 -15.669 -7.669 1.00 52.16 89 SER A N 1
ATOM 723 C CA . SER A 1 89 ? 6.325 -14.592 -7.402 1.00 52.16 89 SER A CA 1
ATOM 724 C C . SER A 1 89 ? 6.234 -13.414 -8.388 1.00 52.16 89 SER A C 1
ATOM 726 O O . SER A 1 89 ? 6.749 -12.336 -8.091 1.00 52.16 89 SER A O 1
ATOM 728 N N . PHE A 1 90 ? 5.574 -13.602 -9.536 1.00 50.84 90 PHE A N 1
ATOM 729 C CA . PHE A 1 90 ? 5.366 -12.588 -10.578 1.00 50.84 90 PHE A CA 1
ATOM 730 C C . PHE A 1 90 ? 3.929 -12.038 -10.646 1.00 50.84 90 PHE A C 1
ATOM 732 O O . PHE A 1 90 ? 3.558 -11.422 -11.645 1.00 50.84 90 PHE A O 1
ATOM 739 N N . GLN A 1 91 ? 3.093 -12.256 -9.626 1.00 53.59 91 GLN A N 1
ATOM 740 C CA . GLN A 1 91 ? 1.704 -11.794 -9.664 1.00 53.59 91 GLN A CA 1
ATOM 741 C C . GLN A 1 91 ? 1.569 -10.253 -9.704 1.00 53.59 91 GLN A C 1
ATOM 743 O O . GLN A 1 91 ? 2.221 -9.546 -8.929 1.00 53.59 91 GLN A O 1
ATOM 748 N N . PRO A 1 92 ? 0.663 -9.717 -10.548 1.00 43.97 92 PRO A N 1
ATOM 749 C CA . PRO A 1 92 ? 0.451 -8.277 -10.724 1.00 43.97 92 PRO A CA 1
ATOM 750 C C . PRO A 1 92 ? -0.226 -7.588 -9.524 1.00 43.97 92 PRO A C 1
ATOM 752 O O . PRO A 1 92 ? -0.130 -6.371 -9.387 1.00 43.97 92 PRO A O 1
ATOM 755 N N . TYR A 1 93 ? -0.831 -8.327 -8.586 1.00 48.62 93 TYR A N 1
ATOM 756 C CA . TYR A 1 93 ? -1.383 -7.765 -7.337 1.00 48.62 93 TYR A CA 1
ATOM 757 C C . TYR A 1 93 ? -0.297 -7.278 -6.359 1.00 48.62 93 TYR A C 1
ATOM 759 O O . TYR A 1 93 ? -0.592 -6.753 -5.283 1.00 48.62 93 TYR A O 1
ATOM 767 N N . ARG A 1 94 ? 0.984 -7.378 -6.749 1.00 51.53 94 ARG A N 1
ATOM 768 C CA . ARG A 1 94 ? 2.080 -6.634 -6.118 1.00 51.53 94 ARG A CA 1
ATOM 769 C C . ARG A 1 94 ? 1.831 -5.118 -6.096 1.00 51.53 94 ARG A C 1
ATOM 771 O O . ARG A 1 94 ? 2.387 -4.446 -5.234 1.00 51.53 94 ARG A O 1
ATOM 778 N N . TYR A 1 95 ? 0.975 -4.621 -6.992 1.00 52.47 95 TYR A N 1
ATOM 779 C CA . TYR A 1 95 ? 0.723 -3.198 -7.230 1.00 52.47 95 TYR A CA 1
ATOM 780 C C . TYR A 1 95 ? -0.699 -2.729 -6.890 1.00 52.47 95 TYR A C 1
ATOM 782 O O . TYR A 1 95 ? -1.010 -1.572 -7.153 1.00 52.47 95 TYR A O 1
ATOM 790 N N . ILE A 1 96 ? -1.577 -3.578 -6.335 1.00 63.09 96 ILE A N 1
ATOM 791 C CA . ILE A 1 96 ? -2.893 -3.095 -5.888 1.00 63.09 96 ILE A CA 1
ATOM 792 C C . ILE A 1 96 ? -2.698 -2.427 -4.538 1.00 63.09 96 ILE A C 1
ATOM 794 O O . ILE A 1 96 ? -2.441 -3.079 -3.525 1.00 63.09 96 ILE A O 1
ATOM 798 N N . TYR A 1 97 ? -2.779 -1.109 -4.560 1.00 75.00 97 TYR A N 1
ATOM 799 C CA . TYR A 1 97 ? -2.701 -0.278 -3.385 1.00 75.00 97 TYR A CA 1
ATOM 800 C C . TYR A 1 97 ? -3.625 0.918 -3.551 1.00 75.00 97 TYR A C 1
ATOM 802 O O . TYR A 1 97 ? -3.858 1.392 -4.663 1.00 75.00 97 TYR A O 1
ATOM 810 N N . ASN A 1 98 ? -4.130 1.413 -2.430 1.00 84.25 98 ASN A N 1
ATOM 811 C CA . ASN A 1 98 ? -4.948 2.610 -2.398 1.00 84.25 98 ASN A CA 1
ATOM 812 C C . ASN A 1 98 ? -4.167 3.716 -1.702 1.00 84.25 98 ASN A C 1
ATOM 814 O O . ASN A 1 98 ? -3.620 3.516 -0.617 1.00 84.25 98 ASN A O 1
ATOM 818 N N . ILE A 1 99 ? -4.123 4.891 -2.321 1.00 88.69 99 ILE A N 1
ATOM 819 C CA . ILE A 1 99 ? -3.619 6.090 -1.657 1.00 88.69 99 ILE A CA 1
ATOM 820 C C . ILE A 1 99 ? -4.732 6.572 -0.728 1.00 88.69 99 ILE A C 1
ATOM 822 O O . ILE A 1 99 ? -5.810 6.946 -1.188 1.00 88.69 99 ILE A O 1
ATOM 826 N N . ILE A 1 100 ? -4.483 6.518 0.576 1.00 90.69 100 ILE A N 1
ATOM 827 C CA . ILE A 1 100 ? -5.470 6.840 1.620 1.00 90.69 100 ILE A CA 1
ATOM 828 C C . ILE A 1 100 ? -5.232 8.210 2.254 1.00 90.69 100 ILE A C 1
ATOM 830 O O . ILE A 1 100 ? -6.083 8.727 2.975 1.00 90.69 100 ILE A O 1
ATOM 834 N N . GLY A 1 101 ? -4.077 8.813 1.982 1.00 91.12 101 GLY A N 1
ATOM 835 C CA . GLY A 1 101 ? -3.707 10.106 2.527 1.00 91.12 101 GLY A CA 1
ATOM 836 C C . GLY A 1 101 ? -2.354 10.572 2.021 1.00 91.12 101 GLY A C 1
ATOM 837 O O . GLY A 1 101 ? -1.746 9.959 1.143 1.00 91.12 101 GLY A O 1
ATOM 838 N N . HIS A 1 102 ? -1.885 11.671 2.596 1.00 92.12 102 HIS A N 1
ATOM 839 C CA . HIS A 1 102 ? -0.625 12.287 2.225 1.00 92.12 102 HIS A CA 1
ATOM 840 C C . HIS A 1 102 ? 0.017 12.941 3.448 1.00 92.12 102 HIS A C 1
ATOM 842 O O . HIS A 1 102 ? -0.643 13.709 4.143 1.00 92.12 102 HIS A O 1
ATOM 848 N N . GLU A 1 103 ? 1.283 12.633 3.702 1.00 91.69 103 GLU A N 1
ATOM 849 C CA . GLU A 1 103 ? 2.118 13.192 4.760 1.00 91.69 103 GLU A CA 1
ATOM 850 C C . GLU A 1 103 ? 3.567 13.275 4.271 1.00 91.69 103 GLU A C 1
ATOM 852 O O . GLU A 1 103 ? 4.149 12.285 3.835 1.00 91.69 103 GLU A O 1
ATOM 857 N N . HIS A 1 104 ? 4.184 14.449 4.369 1.00 86.44 104 HIS A N 1
ATOM 858 C CA . HIS A 1 104 ? 5.558 14.641 3.895 1.00 86.44 104 HIS A CA 1
ATOM 859 C C . HIS A 1 104 ? 6.605 14.287 4.963 1.00 86.44 104 HIS A C 1
ATOM 861 O O . HIS A 1 104 ? 7.733 13.902 4.655 1.00 86.44 104 HIS A O 1
ATOM 867 N N . GLU A 1 105 ? 6.230 14.399 6.239 1.00 89.50 105 GLU A N 1
ATOM 868 C CA . GLU A 1 105 ? 7.107 14.078 7.357 1.00 89.50 105 GLU A CA 1
ATOM 869 C C . GLU A 1 105 ? 6.863 12.664 7.871 1.00 89.50 105 GLU A C 1
ATOM 871 O O . GLU A 1 105 ? 5.764 12.313 8.302 1.00 89.50 105 GLU A O 1
ATOM 876 N N . LEU A 1 106 ? 7.937 11.878 7.941 1.00 88.50 106 LEU A N 1
ATOM 877 C CA . LEU A 1 106 ? 7.887 10.516 8.463 1.00 88.50 106 LEU A CA 1
ATOM 878 C C . LEU A 1 106 ? 7.358 10.448 9.903 1.00 88.50 106 LEU A C 1
ATOM 880 O O . LEU A 1 106 ? 6.633 9.517 10.246 1.00 88.50 106 LEU A O 1
ATOM 884 N N . ARG A 1 107 ? 7.723 11.416 10.751 1.00 91.44 107 ARG A N 1
ATOM 885 C CA . ARG A 1 107 ? 7.301 11.428 12.156 1.00 91.44 107 ARG A CA 1
ATOM 886 C C . ARG A 1 107 ? 5.784 11.576 12.273 1.00 91.44 107 ARG A C 1
ATOM 888 O O . ARG A 1 107 ? 5.150 10.759 12.930 1.00 91.44 107 ARG A O 1
ATOM 895 N N . LEU A 1 108 ? 5.212 12.555 11.569 1.00 91.56 108 LEU A N 1
ATOM 896 C CA . LEU A 1 108 ? 3.764 12.770 11.517 1.00 91.56 108 LEU A CA 1
ATOM 897 C C . LEU A 1 108 ? 3.047 11.576 10.885 1.00 91.56 108 LEU A C 1
ATOM 899 O O . LEU A 1 108 ? 2.025 11.125 11.401 1.00 91.56 108 LEU A O 1
ATOM 903 N N . ALA A 1 109 ? 3.618 11.013 9.817 1.00 91.69 109 ALA A N 1
ATOM 904 C CA . ALA A 1 109 ? 3.077 9.823 9.181 1.00 91.69 109 ALA A CA 1
ATOM 905 C C . ALA A 1 109 ? 2.995 8.642 10.164 1.00 91.69 109 ALA A C 1
ATOM 907 O O . ALA A 1 109 ? 1.965 7.977 10.257 1.00 91.69 109 ALA A O 1
ATOM 908 N N . SER A 1 110 ? 4.053 8.415 10.944 1.00 90.00 110 SER A N 1
ATOM 909 C CA . SER A 1 110 ? 4.098 7.353 11.951 1.00 90.00 110 SER A CA 1
ATOM 910 C C . SER A 1 110 ? 3.134 7.599 13.114 1.00 90.00 110 SER A C 1
ATOM 912 O O . SER A 1 110 ? 2.515 6.654 13.589 1.00 90.00 110 SER A O 1
ATOM 914 N N . GLU A 1 111 ? 2.984 8.839 13.579 1.00 92.75 111 GLU A N 1
ATOM 915 C CA . GLU A 1 111 ? 2.059 9.179 14.673 1.00 92.75 111 GLU A CA 1
ATOM 916 C C . GLU A 1 111 ? 0.588 9.037 14.244 1.00 92.75 111 GLU A C 1
ATOM 918 O O . GLU A 1 111 ? -0.261 8.592 15.021 1.00 92.75 111 GLU A O 1
ATOM 923 N N . LYS A 1 112 ? 0.279 9.391 12.993 1.00 93.50 112 LYS A N 1
ATOM 924 C CA . LYS A 1 112 ? -1.093 9.423 12.481 1.00 93.50 112 LYS A CA 1
ATOM 925 C C . LYS A 1 112 ? -1.566 8.103 11.884 1.00 93.50 112 LYS A C 1
ATOM 927 O O . LYS A 1 112 ? -2.720 7.726 12.080 1.00 93.50 112 LYS A O 1
ATOM 932 N N . TRP A 1 113 ? -0.683 7.400 11.182 1.00 93.38 113 TRP A N 1
ATOM 933 C CA . TRP A 1 113 ? -1.010 6.202 10.404 1.00 93.38 113 TRP A CA 1
ATOM 934 C C . TRP A 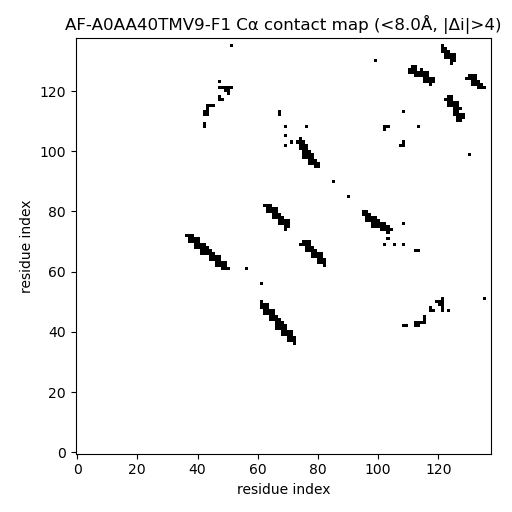1 113 ? -0.303 4.939 10.910 1.00 93.38 113 TRP A C 1
ATOM 936 O O . TRP A 1 113 ? -0.533 3.865 10.369 1.00 93.38 113 TRP A O 1
ATOM 946 N N . GLY A 1 114 ? 0.553 5.040 11.934 1.00 92.19 114 GLY A N 1
ATOM 947 C CA . GLY A 1 114 ? 1.375 3.934 12.446 1.00 92.19 114 GLY A CA 1
ATOM 948 C C . GLY A 1 114 ? 0.673 2.967 13.402 1.00 92.19 114 GLY A C 1
ATOM 949 O O . GLY A 1 114 ? 1.345 2.214 14.100 1.00 92.19 114 GLY A O 1
ATOM 950 N N . ALA A 1 115 ? -0.657 2.969 13.454 1.00 92.62 115 ALA A N 1
ATOM 951 C CA . ALA A 1 115 ? -1.438 1.990 14.202 1.00 92.62 115 ALA A CA 1
ATOM 952 C C . ALA A 1 115 ? -2.620 1.523 13.349 1.00 92.62 115 ALA A C 1
ATOM 954 O O . ALA A 1 115 ? -3.129 2.283 12.530 1.00 92.62 115 ALA A O 1
ATOM 955 N N . ILE A 1 116 ? -3.060 0.281 13.526 1.00 91.56 116 ILE A N 1
ATOM 956 C CA . ILE A 1 116 ? -4.269 -0.246 12.889 1.00 91.56 116 ILE A CA 1
ATOM 957 C C . ILE A 1 116 ? -5.065 -0.969 13.966 1.00 91.56 116 ILE A C 1
ATOM 959 O O . ILE A 1 116 ? -4.544 -1.867 14.627 1.00 91.56 116 ILE A O 1
ATOM 963 N N . GLU A 1 117 ? -6.323 -0.584 14.125 1.00 90.69 117 GLU A N 1
ATOM 964 C CA . GLU A 1 117 ? -7.261 -1.232 15.032 1.00 90.69 117 GLU A CA 1
ATOM 965 C C . GLU A 1 117 ? -8.287 -2.018 14.217 1.00 90.69 117 GLU A C 1
ATOM 967 O O . GLU A 1 117 ? -9.084 -1.445 13.472 1.00 90.69 117 GLU A O 1
ATOM 972 N N . CYS A 1 118 ? -8.254 -3.344 14.341 1.00 88.44 118 CYS A N 1
ATOM 973 C CA . CYS A 1 118 ? -9.225 -4.218 13.694 1.00 88.44 118 CYS A CA 1
ATOM 974 C C . CYS A 1 118 ? -10.571 -4.138 14.418 1.00 88.44 118 CYS A C 1
ATOM 976 O O . CYS A 1 118 ? -10.640 -4.255 15.641 1.00 88.44 118 CYS A O 1
ATOM 978 N N . GLN A 1 119 ? -11.642 -4.006 13.649 1.00 85.88 119 GLN A N 1
ATOM 979 C CA . GLN A 1 119 ? -13.016 -3.978 14.125 1.00 85.88 119 GLN A CA 1
ATOM 980 C C . GLN A 1 119 ? -13.800 -5.181 13.602 1.00 85.88 119 GLN A C 1
ATOM 982 O O . GLN A 1 119 ? -13.432 -5.817 12.614 1.00 85.88 119 GLN A O 1
ATOM 987 N N . ALA A 1 120 ? -14.912 -5.474 14.272 1.00 80.50 120 ALA A N 1
ATOM 988 C CA . ALA A 1 120 ? -15.847 -6.500 13.832 1.00 80.50 120 ALA A CA 1
ATOM 989 C C . ALA A 1 120 ? -16.499 -6.135 12.487 1.00 80.50 120 ALA A C 1
ATOM 991 O O . ALA A 1 120 ? -16.745 -4.956 12.201 1.00 80.50 120 ALA A O 1
ATOM 992 N N . GLY A 1 121 ? -16.835 -7.156 11.693 1.00 79.38 121 GLY A N 1
ATOM 993 C CA . GLY A 1 121 ? -17.532 -6.972 10.418 1.00 79.38 121 GLY A CA 1
ATOM 994 C C . GLY A 1 121 ? -16.620 -6.458 9.308 1.00 79.38 121 GLY A C 1
ATOM 995 O O . GLY A 1 121 ? -17.015 -5.559 8.568 1.00 79.38 121 GLY A O 1
ATOM 996 N N . ASN A 1 122 ? -15.408 -7.016 9.225 1.00 82.94 122 ASN A N 1
ATOM 997 C CA . ASN A 1 122 ? -14.425 -6.736 8.177 1.00 82.94 122 ASN A CA 1
ATOM 998 C C . ASN A 1 122 ? -14.049 -5.261 8.043 1.00 82.94 122 ASN A C 1
ATOM 1000 O O . ASN A 1 122 ? -14.046 -4.698 6.947 1.00 82.94 122 ASN A O 1
ATOM 1004 N N . LYS A 1 123 ? -13.759 -4.620 9.175 1.00 87.25 123 LYS A N 1
ATOM 1005 C CA . LYS A 1 123 ? -13.398 -3.205 9.236 1.00 87.25 123 LYS A CA 1
ATOM 1006 C C . LYS A 1 123 ? -12.096 -3.008 9.991 1.00 87.25 123 LYS A C 1
ATOM 1008 O O . LYS A 1 123 ? -11.775 -3.766 10.901 1.00 87.25 123 LYS A O 1
ATOM 1013 N N . ALA A 1 124 ? -11.359 -1.962 9.653 1.00 89.19 124 ALA A N 1
ATOM 1014 C CA . ALA A 1 124 ? -10.204 -1.519 10.417 1.00 89.19 124 ALA A CA 1
ATOM 1015 C C . ALA A 1 124 ? -10.100 0.004 10.408 1.00 89.19 124 ALA A C 1
ATOM 1017 O O . ALA A 1 124 ? -10.305 0.639 9.373 1.00 89.19 124 ALA A O 1
ATOM 1018 N N . ILE A 1 125 ? -9.757 0.585 11.554 1.00 92.56 125 ILE A N 1
ATOM 1019 C CA . ILE A 1 125 ? -9.425 2.006 11.666 1.00 92.56 125 ILE A CA 1
ATOM 1020 C C . ILE A 1 125 ? -7.910 2.159 11.612 1.00 92.56 125 ILE A C 1
ATOM 1022 O O . ILE A 1 125 ? -7.179 1.462 12.317 1.00 92.56 125 ILE A O 1
ATOM 1026 N N . ILE A 1 126 ? -7.433 3.085 10.782 1.00 92.19 126 ILE A N 1
ATOM 1027 C CA . ILE A 1 126 ? -6.002 3.337 10.606 1.00 92.19 126 ILE A CA 1
ATOM 1028 C C . ILE A 1 126 ? -5.582 4.535 11.453 1.00 92.19 126 ILE A C 1
ATOM 1030 O O . ILE A 1 126 ? -5.760 5.693 11.075 1.00 92.19 126 ILE A O 1
ATOM 1034 N N . GLY A 1 127 ? -4.989 4.231 12.600 1.00 89.12 127 GLY A N 1
ATOM 1035 C CA . GLY A 1 127 ? -4.355 5.175 13.507 1.00 89.12 127 GLY A CA 1
ATOM 1036 C C . GLY A 1 127 ? -5.280 6.302 13.952 1.00 89.12 127 GLY A C 1
ATOM 1037 O O . GLY A 1 127 ? -6.502 6.165 13.988 1.00 89.12 127 GLY A O 1
ATOM 1038 N N . SER A 1 128 ? -4.690 7.451 14.273 1.00 90.00 128 SER A N 1
ATOM 1039 C CA . SER A 1 128 ? -5.446 8.658 14.622 1.00 90.00 128 SER A CA 1
ATOM 1040 C C . SER A 1 128 ? -5.976 9.409 13.395 1.00 90.00 128 SER A C 1
ATOM 1042 O O . SER A 1 128 ? -6.674 10.410 13.546 1.00 90.00 128 SER A O 1
ATOM 1044 N N . SER A 1 129 ? -5.696 8.926 12.175 1.00 88.12 129 SER A N 1
ATOM 1045 C CA . SER A 1 129 ? -6.264 9.491 10.945 1.00 88.12 129 SER A CA 1
ATOM 1046 C C . SER A 1 129 ? -7.791 9.367 10.876 1.00 88.12 129 SER A C 1
ATOM 1048 O O . SER A 1 129 ? -8.436 10.167 10.201 1.00 88.12 129 SER A O 1
ATOM 1050 N N . GLY A 1 130 ? -8.360 8.360 11.553 1.00 87.00 130 GLY A N 1
ATOM 1051 C CA . GLY A 1 130 ? -9.785 8.034 11.492 1.00 87.00 130 GLY A CA 1
ATOM 1052 C C . GLY A 1 130 ? -10.226 7.370 10.183 1.00 87.00 130 GLY A C 1
ATOM 1053 O O . GLY A 1 130 ? -11.422 7.152 9.996 1.00 87.00 130 GLY A O 1
ATOM 1054 N N . TYR A 1 131 ? -9.300 7.041 9.275 1.00 91.75 131 TYR A N 1
ATOM 1055 C CA . TYR A 1 131 ? -9.626 6.339 8.036 1.00 91.75 131 TYR A CA 1
ATOM 1056 C C . TYR A 1 131 ? -10.161 4.937 8.346 1.00 91.75 131 TYR A C 1
ATOM 1058 O O . TYR A 1 131 ? -9.465 4.124 8.957 1.00 91.75 131 TYR A O 1
ATOM 1066 N N . LEU A 1 132 ? -11.394 4.666 7.912 1.00 91.62 132 LEU A N 1
ATOM 1067 C CA . LEU A 1 132 ? -12.048 3.371 8.050 1.00 91.62 132 LEU A CA 1
ATOM 1068 C C . LEU A 1 132 ? -11.878 2.582 6.752 1.00 91.62 132 LEU A C 1
ATOM 1070 O O . LEU A 1 132 ? -12.433 2.947 5.716 1.00 91.62 132 LEU A O 1
ATOM 1074 N N . PHE A 1 133 ? -11.130 1.491 6.825 1.00 88.50 133 PHE A N 1
ATOM 1075 C CA . PHE A 1 133 ? -11.017 0.515 5.754 1.00 88.50 133 PHE A CA 1
ATOM 1076 C C . PHE A 1 133 ? -12.021 -0.616 5.976 1.00 88.50 133 PHE A C 1
ATOM 1078 O O . PHE A 1 133 ? -12.179 -1.075 7.107 1.00 88.50 133 PHE A O 1
ATOM 1085 N N . SER A 1 134 ? -12.680 -1.079 4.918 1.00 87.44 134 SER A N 1
ATOM 1086 C CA . SER A 1 134 ? -13.582 -2.231 4.962 1.00 87.44 134 SER A CA 1
ATOM 1087 C C . SER A 1 134 ? -13.282 -3.199 3.826 1.00 87.44 134 SER A C 1
ATOM 1089 O O . SER A 1 134 ? -13.004 -2.756 2.711 1.00 87.44 134 SER A O 1
ATOM 1091 N N . TRP A 1 135 ? -13.376 -4.499 4.098 1.00 81.19 135 TRP A N 1
ATOM 1092 C CA . TRP A 1 135 ? -13.185 -5.565 3.112 1.00 81.19 135 TRP A CA 1
ATOM 1093 C C . TRP A 1 135 ? -14.364 -6.548 3.086 1.00 81.19 135 TRP A C 1
ATOM 1095 O O . TRP A 1 135 ? -15.193 -6.578 3.990 1.00 81.19 135 TRP A O 1
ATOM 1105 N N . GLY A 1 136 ? -14.443 -7.366 2.036 1.00 71.31 136 GLY A N 1
ATOM 1106 C CA . GLY A 1 136 ? -15.540 -8.322 1.846 1.00 71.31 136 GLY A CA 1
ATOM 1107 C C . GLY A 1 136 ? -16.821 -7.706 1.253 1.00 71.31 136 GLY A C 1
ATOM 1108 O O . GLY A 1 136 ? -16.843 -6.523 0.904 1.00 71.31 136 GLY A O 1
ATOM 1109 N N . PRO A 1 137 ? -17.874 -8.519 1.048 1.00 60.81 137 PRO A N 1
ATOM 1110 C CA . PRO A 1 137 ? -19.143 -8.061 0.486 1.00 60.81 137 PRO A CA 1
ATOM 1111 C C . PRO A 1 137 ? -19.888 -7.140 1.468 1.00 60.81 137 PRO A C 1
ATOM 1113 O O . PRO A 1 137 ? -20.055 -7.480 2.637 1.00 60.81 137 PRO A O 1
ATOM 1116 N N . ASN A 1 138 ? -20.315 -5.977 0.962 1.00 48.56 138 ASN A N 1
ATOM 1117 C CA . ASN A 1 138 ? -21.076 -4.955 1.697 1.00 48.56 138 ASN A CA 1
ATOM 1118 C C . ASN A 1 138 ? -22.474 -5.420 2.114 1.00 48.56 138 ASN A C 1
ATOM 1120 O O . ASN A 1 138 ? -23.160 -6.034 1.263 1.00 48.56 138 ASN A O 1
#

Mean predicted aligned error: 11.76 Å

Foldseek 3Di:
DPVVVVVVVVVVVVVVVVVVVVVVVVVVVVVVVVVVVFDKDWQEKDWAFAPPVPDPDDPVQGIKIWTWIQGQVFQFIKIAIDRDDCPDPPDPSVPDIDRPDGDNDPVVCNQAQNDWAHDPQQWIQGHVVRDIDGDDDD

Organism: Citrobacter freundii (NCBI:txid546)

pLDDT: mean 77.79, std 15.9, range [41.47, 95.56]

Solvent-accessible surface area (backbone atoms only — not comparable to full-atom values): 8000 Å² total; per-residue (Å²): 126,63,66,65,55,49,52,55,51,50,51,50,50,51,53,52,51,52,49,53,49,51,52,48,51,51,49,52,53,55,65,56,42,59,65,64,67,56,45,66,41,81,52,34,76,44,77,29,68,54,68,63,87,89,58,87,85,52,93,88,68,37,55,33,35,40,37,32,30,37,32,68,78,81,11,38,26,33,39,31,75,45,71,68,84,83,88,49,100,79,52,74,74,80,70,60,63,43,78,78,49,73,44,83,48,68,68,61,38,40,69,30,48,35,39,69,48,70,43,84,81,25,30,32,37,33,34,75,66,66,48,73,47,74,57,80,89,129

Radius of gyration: 24.25 Å; Cα contacts (8 Å, |Δi|>4): 188; chains: 1; bounding box: 60×37×64 Å

Sequence (138 aa):
MTEHRCSLFLGRILSVATFCAFLYMIYVVLACWAPIRESYQLLVVQWCRNDDTSIHYAENISWHGLYVYLEKSAGNIILREVNTPIDNSFQPYRYIYNIIGHEHELRLASEKWGAIECQAGNKAIIGSSGYLFSWGPN